Protein AF-A0A2B5L7A5-F1 (afdb_monomer_lite)

Foldseek 3Di:
DVPVLVVLVCLLVVLVVQQVVLVCCVVPPCCPPQVPDDPDDDDPLVSVLVSLVPRHQVSLVSNQVSLVVSCVVDVPCVVPSVVSNVVSVVSNVVSVVVSVCSVVPD

Secondary structure (DSSP, 8-state):
-HHHHHHHHHHHHHHHHHHHHHHHHHHHSIIIII---SS-----HHHHHHHIIIIIIHHHHHHHHHHH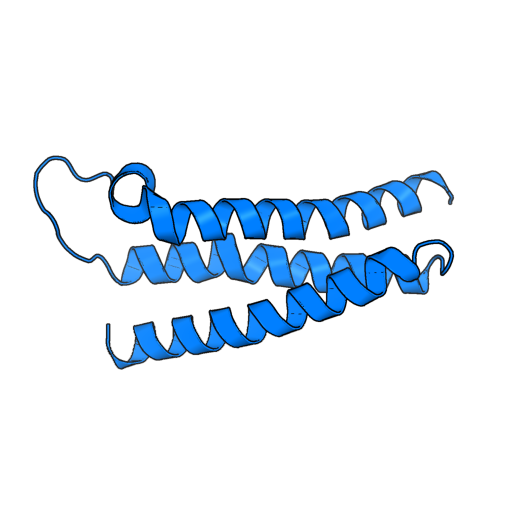HHHHH-GGGHHHHHHHHHHHHHHHHHHHHHHHHHHHH-

Sequence (106 aa):
MKRLNNTTFGVAVGANFIFCIALYIYFTYHYELIYIHPGEPYLDTGRDLTYIIYALMLPLVIAIISSTMALKKNKDHAKLLVPNIHFSVIFLIFTTAWFLFMCIYG

Organism: NCBI:txid1890302

Structure (mmCIF, N/CA/C/O backbone):
data_AF-A0A2B5L7A5-F1
#
_entry.id   AF-A0A2B5L7A5-F1
#
loop_
_atom_site.group_PDB
_atom_site.id
_atom_site.type_symbol
_atom_site.label_atom_id
_atom_site.label_alt_id
_atom_site.label_comp_id
_atom_site.label_asym_id
_atom_site.label_entity_id
_atom_site.label_seq_id
_atom_site.pdbx_PDB_ins_code
_atom_site.Cartn_x
_atom_site.Cartn_y
_atom_site.Cartn_z
_atom_site.occupancy
_atom_site.B_iso_or_equiv
_atom_site.auth_seq_id
_atom_site.auth_comp_id
_atom_site.auth_asym_id
_atom_site.auth_atom_id
_atom_site.pdbx_PDB_model_num
ATOM 1 N N . MET A 1 1 ? -22.394 10.530 16.039 1.00 47.72 1 MET A N 1
ATOM 2 C CA . MET A 1 1 ? -21.094 9.812 15.978 1.00 47.72 1 MET A CA 1
ATOM 3 C C . MET A 1 1 ? -21.115 8.497 15.182 1.00 47.72 1 MET A C 1
ATOM 5 O O . MET A 1 1 ? -20.071 8.145 14.655 1.00 47.72 1 MET A O 1
ATOM 9 N N . LYS A 1 2 ? -22.255 7.800 14.995 1.00 50.47 2 LYS A N 1
ATOM 10 C CA . LYS A 1 2 ? -22.319 6.556 14.186 1.00 50.47 2 LYS A CA 1
ATOM 11 C C . LYS A 1 2 ? -21.922 6.713 12.701 1.00 50.47 2 LYS A C 1
ATOM 13 O O . LYS A 1 2 ? -21.258 5.838 12.163 1.00 50.47 2 LYS A O 1
ATOM 18 N N . ARG A 1 3 ? -22.278 7.830 12.045 1.00 49.25 3 ARG A N 1
ATOM 19 C CA . ARG A 1 3 ? -22.027 8.050 10.600 1.00 49.25 3 ARG A CA 1
ATOM 20 C C . ARG A 1 3 ? -20.540 8.172 10.242 1.00 49.25 3 ARG A C 1
ATOM 22 O O . ARG A 1 3 ? -20.085 7.475 9.349 1.00 49.25 3 ARG A O 1
ATOM 29 N N . LEU A 1 4 ? -19.785 8.992 10.983 1.00 51.09 4 LEU A N 1
ATOM 30 C CA . LEU A 1 4 ? -18.350 9.219 10.743 1.00 51.09 4 LEU A CA 1
ATOM 31 C C . LEU A 1 4 ? -17.523 7.931 10.899 1.00 51.09 4 LEU A C 1
ATOM 33 O O . LEU A 1 4 ? -16.515 7.743 10.231 1.00 51.09 4 LEU A O 1
ATOM 37 N N . ASN A 1 5 ? -17.972 7.044 11.789 1.00 57.75 5 ASN A N 1
ATOM 38 C CA . ASN A 1 5 ? -17.311 5.783 12.094 1.00 57.75 5 ASN A CA 1
ATOM 39 C C . ASN A 1 5 ? -17.409 4.783 10.931 1.00 57.75 5 ASN A C 1
ATOM 41 O O . ASN A 1 5 ? -16.434 4.111 10.611 1.00 57.75 5 ASN A O 1
ATOM 45 N N . ASN A 1 6 ? -18.560 4.760 10.251 1.00 68.81 6 ASN A N 1
ATOM 46 C CA . ASN A 1 6 ? -18.749 3.967 9.038 1.00 68.81 6 ASN A CA 1
ATOM 47 C C . ASN A 1 6 ? -17.898 4.514 7.879 1.00 68.81 6 ASN A C 1
ATOM 49 O O . ASN A 1 6 ? -17.369 3.748 7.081 1.00 68.81 6 ASN A O 1
ATOM 53 N N . THR A 1 7 ? -17.705 5.837 7.824 1.00 80.94 7 THR A N 1
ATOM 54 C CA . THR A 1 7 ? -16.839 6.477 6.826 1.00 80.94 7 THR A CA 1
ATOM 55 C C . THR A 1 7 ? -15.369 6.107 7.028 1.00 80.94 7 THR A C 1
ATOM 57 O O . THR A 1 7 ? -14.726 5.687 6.076 1.00 80.94 7 THR A O 1
ATOM 60 N N . THR A 1 8 ? -14.826 6.200 8.250 1.00 84.12 8 THR A N 1
ATOM 61 C CA . THR A 1 8 ? -13.412 5.853 8.509 1.00 84.12 8 THR A CA 1
ATOM 62 C C . THR A 1 8 ? -13.143 4.355 8.336 1.00 84.12 8 THR A C 1
ATOM 64 O O . THR A 1 8 ? -12.109 3.983 7.786 1.00 84.12 8 THR A O 1
ATOM 67 N N . PHE A 1 9 ? -14.086 3.499 8.743 1.00 86.38 9 PHE A N 1
ATOM 68 C CA . PHE A 1 9 ? -14.038 2.066 8.444 1.00 86.38 9 PHE A CA 1
ATOM 69 C C . PHE A 1 9 ? -14.020 1.805 6.928 1.00 86.38 9 PHE A C 1
ATOM 71 O O . PHE A 1 9 ? -13.165 1.068 6.441 1.00 86.38 9 PHE A O 1
ATOM 78 N N . GLY A 1 10 ? -14.908 2.461 6.174 1.00 87.50 10 GLY A N 1
ATOM 79 C CA . GLY A 1 10 ? -14.965 2.344 4.717 1.00 87.50 10 GLY A CA 1
ATOM 80 C C . GLY A 1 10 ? -13.678 2.801 4.028 1.00 87.50 10 GLY A C 1
ATOM 81 O O . GLY A 1 10 ? -13.189 2.105 3.146 1.00 87.50 10 GLY A O 1
ATOM 82 N N . VAL A 1 11 ? -13.082 3.914 4.470 1.00 91.19 11 VAL A N 1
ATOM 83 C CA . VAL A 1 11 ? -11.783 4.390 3.958 1.00 91.19 11 VAL A CA 1
ATOM 84 C C . VAL A 1 11 ? -10.673 3.378 4.243 1.00 91.19 11 VAL A C 1
ATOM 86 O O . VAL A 1 11 ? -9.867 3.099 3.362 1.00 91.19 11 VAL A O 1
ATOM 89 N N . ALA A 1 12 ? -10.644 2.790 5.441 1.00 91.12 12 ALA A N 1
ATOM 90 C CA . ALA A 1 12 ? -9.627 1.815 5.823 1.00 91.12 12 ALA A CA 1
ATOM 91 C C . ALA A 1 12 ? -9.641 0.553 4.945 1.00 91.12 12 ALA A C 1
ATOM 93 O O . ALA A 1 12 ? -8.586 0.089 4.513 1.00 91.12 12 ALA A O 1
ATOM 94 N N . VAL A 1 13 ? -10.830 0.005 4.682 1.00 91.56 13 VAL A N 1
ATOM 95 C CA . VAL A 1 13 ? -10.995 -1.176 3.821 1.00 91.56 13 VAL A CA 1
ATOM 96 C C . VAL A 1 13 ? -10.792 -0.803 2.352 1.00 91.56 13 VAL A C 1
ATOM 98 O O . VAL A 1 13 ? -10.096 -1.507 1.623 1.00 91.56 13 VAL A O 1
ATOM 101 N N . GLY A 1 14 ? -11.348 0.333 1.924 1.00 93.00 14 GLY A N 1
ATOM 102 C CA . GLY A 1 14 ? -11.227 0.828 0.554 1.00 93.00 14 GLY A CA 1
ATOM 103 C C . GLY A 1 14 ? -9.779 1.092 0.145 1.00 93.00 14 GLY A C 1
ATOM 104 O O . GLY A 1 14 ? -9.394 0.741 -0.965 1.00 93.00 14 GLY A O 1
ATOM 105 N N . ALA A 1 15 ? -8.952 1.627 1.045 1.00 94.94 15 ALA A N 1
ATOM 106 C CA . ALA A 1 15 ? -7.536 1.863 0.779 1.00 94.94 15 ALA A CA 1
ATOM 107 C C . ALA A 1 15 ? -6.763 0.562 0.497 1.00 94.94 15 ALA A C 1
ATOM 109 O O . ALA A 1 15 ? -5.983 0.513 -0.450 1.00 94.94 15 ALA A O 1
ATOM 110 N N . ASN A 1 16 ? -7.037 -0.519 1.235 1.00 94.81 16 ASN A N 1
ATOM 111 C CA . ASN A 1 16 ? -6.431 -1.822 0.941 1.00 94.81 16 ASN A CA 1
ATOM 112 C C . ASN A 1 16 ? -6.966 -2.450 -0.345 1.00 94.81 16 ASN A C 1
ATOM 114 O O . ASN A 1 16 ? -6.217 -3.104 -1.062 1.00 94.81 16 ASN A O 1
ATOM 118 N N . PHE A 1 17 ? -8.236 -2.224 -0.678 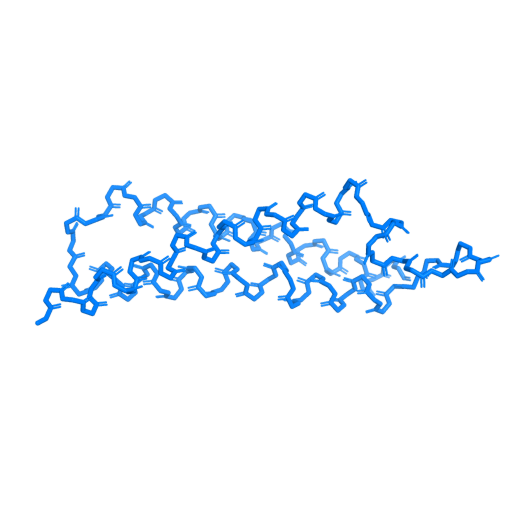1.00 94.62 17 PHE A N 1
ATOM 119 C CA . PHE A 1 17 ? -8.773 -2.668 -1.960 1.00 94.62 17 PHE A CA 1
ATOM 120 C C . PHE A 1 17 ? -8.081 -1.962 -3.137 1.00 94.62 17 PHE A C 1
ATOM 122 O O . PHE A 1 17 ? -7.679 -2.618 -4.096 1.00 94.62 17 PHE A O 1
ATOM 129 N N . ILE A 1 18 ? -7.867 -0.645 -3.027 1.00 95.44 18 ILE A N 1
ATOM 130 C CA . ILE A 1 18 ? -7.100 0.146 -4.002 1.00 95.44 18 ILE A CA 1
ATOM 131 C C . ILE A 1 18 ? -5.662 -0.372 -4.102 1.00 95.44 18 ILE A C 1
ATOM 133 O O . ILE A 1 18 ? -5.185 -0.581 -5.214 1.00 95.44 18 ILE A O 1
ATOM 137 N N . PHE A 1 19 ? -5.001 -0.641 -2.969 1.00 96.19 19 PHE A N 1
ATOM 138 C CA . PHE A 1 19 ? -3.671 -1.255 -2.953 1.00 96.19 19 PHE A CA 1
ATOM 139 C C . PHE A 1 19 ? -3.643 -2.575 -3.731 1.00 96.19 19 PHE A C 1
ATOM 141 O O . PHE A 1 19 ? -2.786 -2.753 -4.589 1.00 96.19 19 PHE A O 1
ATOM 148 N N . CYS A 1 20 ? -4.58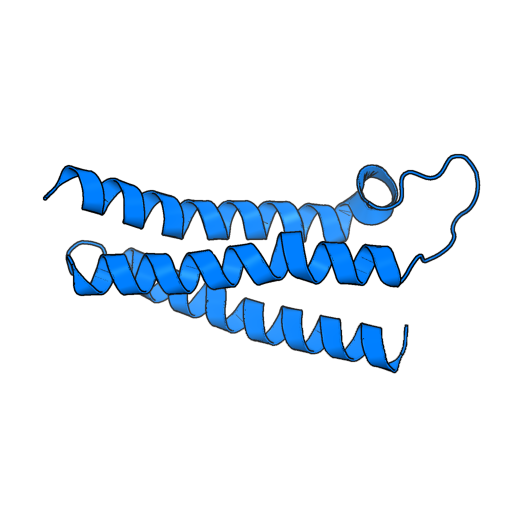1 -3.491 -3.475 1.00 95.75 20 CYS A N 1
ATOM 149 C CA . CYS A 1 20 ? -4.620 -4.785 -4.158 1.00 95.75 20 CYS A CA 1
ATOM 150 C C . CYS A 1 20 ? -4.797 -4.637 -5.675 1.00 95.75 20 CYS A C 1
ATOM 152 O O . CYS A 1 20 ? -4.143 -5.347 -6.438 1.00 95.75 20 CYS A O 1
ATOM 154 N N . ILE A 1 21 ? -5.653 -3.709 -6.118 1.00 94.38 21 ILE A N 1
ATOM 155 C CA . ILE A 1 21 ? -5.827 -3.408 -7.546 1.00 94.38 21 ILE A CA 1
ATOM 156 C C . ILE A 1 21 ? -4.529 -2.851 -8.135 1.00 94.38 21 ILE A C 1
ATOM 158 O O . ILE A 1 21 ? -4.090 -3.313 -9.185 1.00 94.38 21 ILE A O 1
ATOM 162 N N . ALA A 1 22 ? -3.900 -1.888 -7.460 1.00 93.62 22 ALA A N 1
ATOM 163 C CA . ALA A 1 22 ? -2.649 -1.291 -7.916 1.00 93.62 22 ALA A CA 1
ATOM 164 C C . ALA A 1 22 ? -1.516 -2.326 -7.986 1.00 93.62 22 ALA A C 1
ATOM 166 O O . ALA A 1 22 ? -0.782 -2.379 -8.968 1.00 93.62 22 ALA A O 1
ATOM 167 N N . LEU A 1 23 ? -1.417 -3.208 -6.990 1.00 93.88 23 LEU A N 1
ATOM 168 C CA . LEU A 1 23 ? -0.448 -4.300 -6.973 1.00 93.88 23 LEU A CA 1
ATOM 169 C C . LEU A 1 23 ? -0.669 -5.255 -8.153 1.00 93.88 23 LEU A C 1
ATOM 171 O O . LEU A 1 23 ? 0.281 -5.650 -8.823 1.00 93.88 23 LEU A O 1
ATOM 175 N N . TYR A 1 24 ? -1.925 -5.597 -8.440 1.00 92.12 24 TYR A N 1
ATOM 176 C CA . TYR A 1 24 ? -2.273 -6.445 -9.576 1.00 92.12 24 TYR A CA 1
ATOM 177 C C . TYR A 1 24 ? -1.917 -5.797 -10.921 1.00 92.12 24 TYR A C 1
ATOM 179 O O . TYR A 1 24 ? -1.341 -6.467 -11.782 1.00 92.12 24 TYR A O 1
ATOM 187 N N . ILE A 1 25 ? -2.196 -4.499 -11.082 1.00 88.69 25 ILE A N 1
ATOM 188 C CA . ILE A 1 25 ? -1.796 -3.724 -12.265 1.00 88.69 25 ILE A CA 1
ATOM 189 C C . ILE A 1 25 ? -0.273 -3.720 -12.410 1.00 88.69 25 ILE A C 1
ATOM 191 O O . ILE A 1 25 ? 0.223 -3.981 -13.502 1.00 88.69 25 ILE A O 1
ATOM 195 N N . TYR A 1 26 ? 0.462 -3.497 -11.319 1.00 86.75 26 TYR A N 1
ATOM 196 C CA . TYR A 1 26 ? 1.924 -3.481 -11.328 1.00 86.75 26 TYR A CA 1
ATOM 197 C C . TYR A 1 26 ? 2.541 -4.817 -11.760 1.00 86.75 26 TYR A C 1
ATOM 199 O O . TYR A 1 26 ? 3.533 -4.822 -12.472 1.00 86.75 26 TYR A O 1
ATOM 207 N N . PHE A 1 27 ? 1.963 -5.958 -11.379 1.00 84.62 27 PHE A N 1
ATOM 208 C CA . PHE A 1 27 ? 2.522 -7.259 -11.771 1.00 84.62 27 PHE A CA 1
ATOM 209 C C . PHE A 1 27 ? 2.016 -7.791 -13.113 1.00 84.62 27 PHE A C 1
ATOM 211 O O . PHE A 1 27 ? 2.732 -8.543 -13.769 1.00 84.62 27 PHE A O 1
ATOM 218 N N . THR A 1 28 ? 0.786 -7.457 -13.506 1.00 86.19 28 THR A N 1
ATOM 219 C CA . THR A 1 28 ? 0.128 -8.087 -14.668 1.00 86.19 28 THR A CA 1
ATOM 220 C C . THR A 1 28 ? 0.106 -7.182 -15.892 1.00 86.19 28 THR A C 1
ATOM 222 O O . THR A 1 28 ? 0.147 -7.671 -17.015 1.00 86.19 28 THR A O 1
ATOM 225 N N . TYR A 1 29 ? 0.046 -5.867 -15.684 1.00 78.69 29 TYR A N 1
ATOM 226 C CA . TYR A 1 29 ? -0.208 -4.885 -16.735 1.00 78.69 29 TYR A CA 1
ATOM 227 C C . TYR A 1 29 ? 0.801 -3.734 -16.715 1.00 78.69 29 TYR A C 1
ATOM 229 O O . TYR A 1 29 ? 0.494 -2.650 -17.211 1.00 78.69 29 TYR A O 1
ATOM 237 N N . HIS A 1 30 ? 2.002 -3.914 -16.153 1.00 76.06 30 HIS A N 1
ATOM 238 C CA . HIS A 1 30 ? 2.980 -2.821 -16.102 1.00 76.06 30 HIS A CA 1
ATOM 239 C C . HIS A 1 30 ? 3.352 -2.326 -17.495 1.00 76.06 30 HIS A C 1
ATOM 241 O O . HIS A 1 30 ? 3.370 -1.120 -17.713 1.00 76.06 30 HIS A O 1
ATOM 247 N N . TYR A 1 31 ? 3.560 -3.216 -18.465 1.00 69.06 31 TYR A N 1
ATOM 248 C CA . TYR A 1 31 ? 3.859 -2.800 -19.838 1.00 69.06 31 TYR A CA 1
ATOM 249 C C . TYR A 1 31 ? 2.695 -2.076 -20.529 1.00 69.06 31 TYR A C 1
ATOM 251 O O . TYR A 1 31 ? 2.931 -1.212 -21.362 1.00 69.06 31 TYR A O 1
ATOM 259 N N . GLU A 1 32 ? 1.447 -2.392 -20.181 1.00 69.25 32 GLU A N 1
ATOM 260 C CA . GLU A 1 32 ? 0.267 -1.834 -20.856 1.00 69.25 32 GLU A CA 1
ATOM 261 C C . GLU A 1 32 ? -0.242 -0.543 -20.207 1.00 69.25 32 GLU A C 1
ATOM 263 O O . GLU A 1 32 ? -0.693 0.368 -20.899 1.00 69.25 32 GLU A O 1
ATOM 268 N N . LEU A 1 33 ? -0.183 -0.456 -18.875 1.00 68.62 33 LEU A N 1
ATOM 269 C CA . LEU A 1 33 ? -0.806 0.620 -18.099 1.00 68.62 33 LEU A CA 1
ATOM 270 C C . LEU A 1 33 ? 0.205 1.535 -17.401 1.00 68.62 33 LEU A C 1
ATOM 272 O O . LEU A 1 33 ? -0.145 2.666 -17.067 1.00 68.62 33 LEU A O 1
ATOM 276 N N . ILE A 1 34 ? 1.441 1.080 -17.176 1.00 70.12 34 ILE A N 1
ATOM 277 C CA . ILE A 1 34 ? 2.492 1.874 -16.515 1.00 70.12 34 ILE A CA 1
ATOM 278 C C . ILE A 1 34 ? 3.497 2.381 -17.562 1.00 70.12 34 ILE A C 1
ATOM 280 O O . ILE A 1 34 ? 3.793 3.578 -17.630 1.00 70.12 34 ILE A O 1
ATOM 284 N N . TYR A 1 35 ? 3.950 1.514 -18.463 1.00 67.31 35 TYR A N 1
ATOM 285 C CA . TYR A 1 35 ? 4.850 1.849 -19.566 1.00 67.31 35 TYR A CA 1
ATOM 286 C C . TYR A 1 35 ? 4.095 2.098 -20.872 1.00 67.31 35 TYR A C 1
ATOM 288 O O . TYR A 1 35 ? 4.292 1.414 -21.870 1.00 67.31 35 TYR A O 1
ATOM 296 N N . ILE A 1 36 ? 3.253 3.132 -20.895 1.00 63.81 36 ILE A N 1
ATOM 297 C CA . ILE A 1 36 ? 2.604 3.580 -22.134 1.00 63.81 36 ILE A CA 1
ATOM 298 C C . ILE A 1 36 ? 3.661 4.277 -23.009 1.00 63.81 36 ILE A C 1
ATOM 300 O O . ILE A 1 36 ? 3.817 5.498 -22.952 1.00 63.81 36 ILE A O 1
ATOM 304 N N . HIS A 1 37 ? 4.431 3.510 -23.785 1.00 60.06 37 HIS A N 1
ATOM 305 C CA . HIS A 1 37 ? 5.362 4.042 -24.781 1.00 60.06 37 HIS A CA 1
ATOM 306 C C . HIS A 1 37 ? 5.043 3.510 -26.183 1.00 60.06 37 HIS A C 1
ATOM 308 O O . HIS A 1 37 ? 5.054 2.298 -26.403 1.00 60.06 37 HIS A O 1
ATOM 314 N N . PRO A 1 38 ? 4.809 4.396 -27.168 1.00 50.69 38 PRO A N 1
ATOM 315 C CA . PRO A 1 38 ? 4.785 4.000 -28.562 1.00 50.69 38 PRO A CA 1
ATOM 316 C C . PRO A 1 38 ? 6.236 3.816 -29.029 1.00 50.69 38 PRO A C 1
ATOM 318 O O . PRO A 1 38 ? 6.878 4.770 -29.455 1.00 50.69 38 PRO A O 1
ATOM 321 N N . GLY A 1 39 ? 6.759 2.592 -28.935 1.00 52.19 39 GLY A N 1
ATOM 322 C CA . GLY A 1 39 ? 7.895 2.167 -29.761 1.00 52.19 39 GLY A CA 1
ATOM 323 C C . GLY A 1 39 ? 9.224 1.829 -29.083 1.00 52.19 39 GLY A C 1
ATOM 324 O O . GLY A 1 39 ? 10.079 1.319 -29.796 1.00 52.19 39 GLY A O 1
ATOM 325 N N . GLU A 1 40 ? 9.421 2.007 -27.770 1.00 54.91 40 GLU A N 1
ATOM 326 C CA . GLU A 1 40 ? 10.659 1.543 -27.107 1.00 54.91 40 GLU A CA 1
ATOM 327 C C . GLU A 1 40 ? 10.420 0.912 -25.721 1.00 54.91 40 GLU A C 1
ATOM 329 O O . GLU A 1 40 ? 9.708 1.494 -24.899 1.00 54.91 40 GLU A O 1
ATOM 334 N N . PRO A 1 41 ? 11.025 -0.259 -25.422 1.00 55.53 41 PRO A N 1
ATOM 335 C CA . PRO A 1 41 ? 10.902 -0.942 -24.140 1.00 55.53 41 PRO A CA 1
ATOM 336 C C . PRO A 1 41 ? 11.995 -0.452 -23.183 1.00 55.53 41 PRO A C 1
ATOM 338 O O . PRO A 1 41 ? 12.873 -1.221 -22.792 1.00 55.53 41 PRO A O 1
ATOM 341 N N . TYR A 1 42 ? 12.000 0.835 -22.838 1.00 57.78 42 TYR A N 1
ATOM 342 C CA . TYR A 1 42 ? 12.945 1.322 -21.835 1.00 57.78 42 TYR A CA 1
ATOM 343 C C . TYR A 1 42 ? 12.345 1.154 -20.435 1.00 57.78 42 TYR A C 1
ATOM 345 O O . TYR A 1 42 ? 11.275 1.686 -20.138 1.00 57.78 42 TYR A O 1
ATOM 353 N N . LEU A 1 43 ? 13.035 0.395 -19.581 1.00 62.91 43 LEU A N 1
ATOM 354 C CA . LEU A 1 43 ? 12.771 0.343 -18.143 1.00 62.91 43 LEU A CA 1
ATOM 355 C C . LEU A 1 43 ? 13.033 1.739 -17.561 1.00 62.91 43 LEU A C 1
ATOM 357 O O . LEU A 1 43 ? 14.176 2.158 -17.404 1.00 62.91 43 LEU A O 1
ATOM 361 N N . ASP A 1 44 ? 11.963 2.485 -17.292 1.00 73.56 44 ASP A N 1
ATOM 362 C CA . ASP A 1 44 ? 12.019 3.779 -16.608 1.00 73.56 44 ASP A CA 1
ATOM 363 C C . ASP A 1 44 ? 11.870 3.542 -15.097 1.00 73.56 44 ASP A C 1
ATOM 365 O O . ASP A 1 44 ? 10.757 3.500 -14.558 1.00 73.56 44 ASP A O 1
ATOM 369 N N . THR A 1 45 ? 13.013 3.351 -14.425 1.00 77.12 45 THR A N 1
ATOM 370 C CA . THR A 1 45 ? 13.120 3.149 -12.969 1.00 77.12 45 THR A CA 1
ATOM 371 C C . THR A 1 45 ? 12.429 4.280 -12.196 1.00 77.12 45 THR A C 1
ATOM 373 O O . THR A 1 45 ? 11.801 4.043 -11.165 1.00 77.12 45 THR A O 1
ATOM 376 N N . GLY A 1 46 ? 12.455 5.519 -12.704 1.00 80.00 46 GLY A N 1
ATOM 377 C CA . GLY A 1 46 ? 11.795 6.661 -12.064 1.00 80.00 46 GLY A CA 1
ATOM 378 C C . GLY A 1 46 ? 10.271 6.518 -12.013 1.00 80.00 46 GLY A C 1
ATOM 379 O O . GLY A 1 46 ? 9.634 6.863 -11.007 1.00 80.00 46 GLY A O 1
ATOM 380 N N . ARG A 1 47 ? 9.674 5.961 -13.070 1.00 80.88 47 ARG A N 1
ATOM 381 C CA . ARG A 1 47 ? 8.233 5.693 -13.130 1.00 80.88 47 ARG A CA 1
ATOM 382 C C . ARG A 1 47 ? 7.811 4.580 -12.183 1.00 80.88 47 ARG A C 1
ATOM 384 O O . ARG A 1 47 ? 6.803 4.736 -11.493 1.00 80.88 47 ARG A O 1
ATOM 391 N N . ASP A 1 48 ? 8.602 3.516 -12.096 1.00 82.19 48 ASP A N 1
ATOM 392 C CA . ASP A 1 48 ? 8.369 2.433 -11.139 1.00 82.19 48 ASP A CA 1
ATOM 393 C C . ASP A 1 48 ? 8.416 2.941 -9.701 1.00 82.19 48 ASP A C 1
ATOM 395 O O . ASP A 1 48 ? 7.492 2.691 -8.928 1.00 82.19 48 ASP A O 1
ATOM 399 N N . LEU A 1 49 ? 9.439 3.724 -9.349 1.00 86.38 49 LEU A N 1
ATOM 400 C CA . LEU A 1 49 ? 9.555 4.317 -8.015 1.00 86.38 49 LEU A CA 1
ATOM 401 C C . LEU A 1 49 ? 8.354 5.217 -7.695 1.00 86.38 49 LEU A C 1
ATOM 403 O O . LEU A 1 49 ? 7.795 5.143 -6.598 1.00 86.38 49 LEU A O 1
ATOM 407 N N . THR A 1 50 ? 7.911 6.021 -8.664 1.00 88.81 50 THR A N 1
ATOM 408 C CA . THR A 1 50 ? 6.721 6.874 -8.523 1.00 88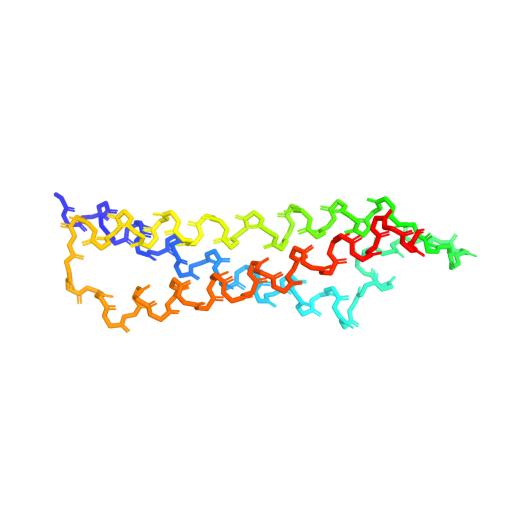.81 50 THR A CA 1
ATOM 409 C C . THR A 1 50 ? 5.464 6.034 -8.289 1.00 88.81 50 THR A C 1
ATOM 411 O O . THR A 1 50 ? 4.695 6.314 -7.365 1.00 88.81 50 THR A O 1
ATOM 414 N N . TYR A 1 51 ? 5.262 4.976 -9.076 1.00 87.94 51 TYR A N 1
ATOM 415 C CA . TYR A 1 51 ? 4.118 4.080 -8.919 1.00 87.94 51 TYR A CA 1
ATOM 416 C C . TYR A 1 51 ? 4.140 3.377 -7.556 1.00 87.94 51 TYR A C 1
ATOM 418 O O . TYR A 1 51 ? 3.138 3.374 -6.840 1.00 87.94 51 TYR A O 1
ATOM 426 N N . ILE A 1 52 ? 5.294 2.847 -7.149 1.00 89.56 52 ILE A N 1
ATOM 427 C CA . ILE A 1 52 ? 5.473 2.171 -5.862 1.00 89.56 52 ILE A CA 1
ATOM 428 C C . ILE A 1 52 ? 5.133 3.115 -4.698 1.00 89.56 52 ILE A C 1
ATOM 430 O O . ILE A 1 52 ? 4.389 2.734 -3.792 1.00 89.56 52 ILE A O 1
ATOM 434 N N . ILE A 1 53 ? 5.607 4.363 -4.720 1.00 91.31 53 ILE A N 1
ATOM 435 C CA . ILE A 1 53 ? 5.314 5.330 -3.653 1.00 91.31 53 ILE A CA 1
ATOM 436 C C . ILE A 1 53 ? 3.817 5.677 -3.622 1.00 91.31 53 ILE A C 1
ATOM 438 O O . ILE A 1 53 ? 3.162 5.537 -2.584 1.00 91.31 53 ILE A O 1
ATOM 442 N N . TYR A 1 54 ? 3.261 6.142 -4.743 1.00 90.62 54 TYR A N 1
ATOM 443 C CA . TYR A 1 54 ? 1.926 6.748 -4.742 1.00 90.62 54 TYR A CA 1
ATOM 444 C C . TYR A 1 54 ? 0.787 5.733 -4.840 1.00 90.62 54 TYR A C 1
ATOM 446 O O . TYR A 1 54 ? -0.252 5.933 -4.212 1.00 90.62 54 TYR A O 1
ATOM 454 N N . ALA A 1 55 ? 0.961 4.659 -5.607 1.00 91.88 55 ALA A N 1
ATOM 455 C CA . ALA A 1 55 ? -0.086 3.669 -5.842 1.00 91.88 55 ALA A CA 1
ATOM 456 C C . ALA A 1 55 ? -0.005 2.474 -4.882 1.00 91.88 55 ALA A C 1
ATOM 458 O O . ALA A 1 55 ? -1.031 1.842 -4.639 1.00 91.88 55 ALA A O 1
ATOM 459 N N . LEU A 1 56 ? 1.168 2.180 -4.301 1.00 93.25 56 LEU A N 1
ATOM 460 C CA . LEU A 1 56 ? 1.330 1.047 -3.380 1.00 93.25 56 LEU A CA 1
ATOM 461 C C . LEU A 1 56 ? 1.515 1.487 -1.921 1.00 93.25 56 LEU A C 1
ATOM 463 O O . LEU A 1 56 ? 0.703 1.128 -1.068 1.00 93.25 56 LEU A O 1
ATOM 467 N N . MET A 1 57 ? 2.530 2.295 -1.604 1.00 95.12 57 MET A N 1
ATOM 468 C CA . MET A 1 57 ? 2.816 2.666 -0.209 1.00 95.12 57 MET A CA 1
ATOM 469 C C . MET A 1 57 ? 1.756 3.589 0.397 1.00 95.12 57 MET A C 1
ATOM 471 O O . MET A 1 57 ? 1.329 3.372 1.534 1.00 95.12 57 MET A O 1
ATOM 475 N N . LEU A 1 58 ? 1.316 4.614 -0.340 1.00 96.12 58 LEU A N 1
ATOM 476 C CA . LEU A 1 58 ? 0.370 5.600 0.185 1.00 96.12 58 LEU A CA 1
ATOM 477 C C . LEU A 1 58 ? -0.976 4.964 0.603 1.00 96.12 58 LEU A C 1
ATOM 479 O O . LEU A 1 58 ? -1.414 5.230 1.728 1.00 96.12 58 LEU A O 1
ATOM 483 N N . PRO A 1 59 ? -1.619 4.084 -0.196 1.00 96.00 59 PRO A N 1
ATOM 484 C CA . PRO A 1 59 ? -2.832 3.395 0.241 1.00 96.00 59 PRO A CA 1
ATOM 485 C C . PRO A 1 59 ? -2.630 2.531 1.493 1.00 96.00 59 PRO A C 1
ATOM 487 O O . PRO A 1 59 ? -3.485 2.551 2.378 1.00 96.00 59 PRO A O 1
ATOM 490 N N . LEU A 1 60 ? -1.489 1.846 1.628 1.00 97.44 60 LEU A N 1
ATOM 491 C CA . LEU A 1 60 ? -1.174 1.050 2.823 1.00 97.44 60 LEU A CA 1
ATOM 492 C C . LEU A 1 60 ? -1.071 1.928 4.079 1.00 97.44 60 LEU A C 1
ATOM 494 O O . LEU A 1 60 ? -1.649 1.604 5.118 1.00 97.44 60 LEU A O 1
ATOM 498 N N . VAL A 1 61 ? -0.394 3.077 3.988 1.00 97.06 61 VAL A N 1
ATOM 499 C CA . VAL A 1 61 ? -0.294 4.035 5.103 1.00 97.06 61 VAL A CA 1
ATOM 500 C C . VAL A 1 61 ? -1.676 4.582 5.479 1.00 97.06 61 VAL A C 1
ATOM 502 O O . VAL A 1 61 ? -2.029 4.618 6.663 1.00 97.06 61 VAL A O 1
ATOM 505 N N . ILE A 1 62 ? -2.498 4.946 4.489 1.00 96.19 62 ILE A N 1
ATOM 506 C CA . ILE A 1 62 ? -3.878 5.409 4.712 1.00 96.19 62 ILE A CA 1
ATOM 507 C C . ILE A 1 62 ? -4.715 4.321 5.396 1.00 96.19 62 ILE A C 1
ATOM 509 O O . ILE A 1 62 ? -5.464 4.630 6.332 1.00 96.19 62 ILE A O 1
ATOM 513 N N . ALA A 1 63 ? -4.580 3.061 4.974 1.00 96.19 63 ALA A N 1
ATOM 514 C CA . ALA A 1 63 ? -5.282 1.928 5.565 1.00 96.19 63 ALA A CA 1
ATOM 515 C C . ALA A 1 63 ? -4.901 1.736 7.041 1.00 96.19 63 ALA A C 1
ATOM 517 O O . ALA A 1 63 ? -5.795 1.581 7.879 1.00 96.19 63 ALA A O 1
ATOM 518 N N . ILE A 1 64 ? -3.611 1.825 7.390 1.00 96.94 64 ILE A N 1
ATOM 519 C CA . ILE A 1 64 ? -3.127 1.717 8.778 1.00 96.94 64 ILE A CA 1
ATOM 520 C C . ILE A 1 64 ? -3.700 2.843 9.643 1.00 96.94 64 ILE A C 1
ATOM 522 O O . ILE A 1 64 ? -4.301 2.574 10.691 1.00 96.94 64 ILE A O 1
ATOM 526 N N . ILE A 1 65 ? -3.546 4.098 9.208 1.00 96.19 65 ILE A N 1
ATOM 527 C CA . ILE A 1 65 ? -3.993 5.275 9.969 1.00 96.19 65 ILE A CA 1
ATOM 528 C C . ILE A 1 65 ? -5.509 5.215 10.173 1.00 96.19 65 ILE A C 1
ATOM 530 O O . ILE A 1 65 ? -5.992 5.307 11.305 1.00 96.19 65 ILE A O 1
ATOM 534 N N . SER A 1 66 ? -6.262 4.984 9.097 1.00 93.94 66 SER A N 1
ATOM 535 C CA . SER A 1 66 ? -7.726 4.946 9.140 1.00 93.94 66 SER A CA 1
ATOM 536 C C . SER A 1 66 ? -8.236 3.785 9.992 1.00 93.94 66 SER A C 1
ATOM 538 O O . SER A 1 66 ? -9.135 3.980 10.812 1.00 93.94 66 SER A O 1
ATOM 540 N N . SER A 1 67 ? -7.628 2.598 9.886 1.00 93.31 67 SER A N 1
ATOM 541 C CA . SER A 1 67 ? -7.998 1.444 10.719 1.00 93.31 67 SER A CA 1
ATOM 542 C C . SER A 1 67 ? -7.751 1.713 12.201 1.00 93.31 67 SER A C 1
ATOM 544 O O . SER A 1 67 ? -8.607 1.425 13.038 1.00 93.31 67 SER A O 1
ATOM 546 N N . THR A 1 68 ? -6.605 2.312 12.529 1.00 93.81 68 THR A N 1
ATOM 547 C CA . THR A 1 68 ? -6.229 2.644 13.910 1.00 93.81 68 THR A CA 1
ATOM 548 C C . THR A 1 68 ? -7.166 3.702 14.494 1.00 93.81 68 THR A C 1
ATOM 550 O O . THR A 1 68 ? -7.645 3.568 15.623 1.00 93.81 68 THR A O 1
ATOM 553 N N . MET A 1 69 ? -7.499 4.735 13.713 1.00 91.56 69 MET A N 1
ATOM 554 C CA . MET A 1 69 ? -8.462 5.766 14.108 1.00 91.56 69 MET A CA 1
ATOM 555 C C . MET A 1 69 ? -9.871 5.199 14.313 1.00 91.56 69 MET A C 1
ATOM 557 O O . MET A 1 69 ? -10.539 5.572 15.282 1.00 91.56 69 MET A O 1
ATOM 561 N N . ALA A 1 70 ? -10.319 4.303 13.430 1.00 89.75 70 ALA A N 1
ATOM 562 C CA . ALA A 1 70 ? -11.614 3.643 13.549 1.00 89.75 70 ALA A CA 1
ATOM 563 C C . ALA A 1 70 ? -11.673 2.751 14.803 1.00 89.75 70 ALA A C 1
ATOM 565 O O . ALA A 1 70 ? -12.620 2.871 15.578 1.00 89.75 70 ALA A O 1
ATOM 566 N N . LEU A 1 71 ? -10.625 1.965 15.079 1.00 90.88 71 LEU A N 1
ATOM 567 C CA . LEU A 1 71 ? -10.503 1.144 16.294 1.00 90.88 71 LEU A CA 1
ATOM 568 C C . LEU A 1 71 ? -10.518 1.969 17.585 1.00 90.88 71 LEU A C 1
ATOM 570 O O . LEU A 1 71 ? -11.156 1.576 18.563 1.00 90.88 71 LEU A O 1
ATOM 574 N N . LYS A 1 72 ? -9.824 3.117 17.602 1.00 88.62 72 LYS A N 1
ATOM 575 C CA . LYS A 1 72 ? -9.785 4.010 18.771 1.00 88.62 72 LYS A CA 1
ATOM 576 C C . LYS A 1 72 ? -11.162 4.601 19.081 1.00 88.62 72 LYS A C 1
ATOM 578 O O . LYS A 1 72 ? -11.478 4.819 20.247 1.00 88.62 72 LYS A O 1
ATOM 583 N N . LYS A 1 73 ? -11.967 4.875 18.050 1.00 84.25 73 LYS A N 1
ATOM 584 C CA . LYS A 1 73 ? -13.315 5.440 18.198 1.00 84.25 73 LYS A CA 1
ATOM 585 C C . LYS A 1 73 ? -14.369 4.388 18.526 1.00 84.25 73 LYS A C 1
ATOM 587 O O . LYS A 1 73 ? -15.269 4.682 19.307 1.00 84.25 73 LYS A O 1
ATOM 592 N N . ASN A 1 74 ? -14.288 3.199 17.932 1.00 78.25 74 ASN A N 1
ATOM 593 C CA . ASN A 1 74 ? -15.234 2.120 18.179 1.00 78.25 74 ASN A CA 1
ATOM 594 C C . ASN A 1 74 ? -14.602 0.744 17.915 1.00 78.25 74 ASN A C 1
ATOM 596 O O . ASN A 1 74 ? -14.100 0.465 16.825 1.00 78.25 74 ASN A O 1
ATOM 600 N N . LYS A 1 75 ? -14.701 -0.146 18.903 1.00 81.94 75 LYS A N 1
ATOM 601 C CA . LYS A 1 75 ? -14.141 -1.499 18.848 1.00 81.94 75 LYS A CA 1
ATOM 602 C C . LYS A 1 75 ? -15.042 -2.519 18.139 1.00 81.94 75 LYS A C 1
ATOM 604 O O . LYS A 1 75 ? -14.570 -3.620 17.869 1.00 81.94 75 LYS A O 1
ATOM 609 N N . ASP A 1 76 ? -16.277 -2.166 17.774 1.00 83.25 76 ASP A N 1
ATOM 610 C CA . ASP A 1 76 ? -17.244 -3.086 17.142 1.00 83.25 76 ASP A CA 1
ATOM 611 C C . ASP A 1 76 ? -16.707 -3.746 15.855 1.00 83.25 76 ASP A C 1
ATOM 613 O O . ASP A 1 76 ? -17.011 -4.901 15.561 1.00 83.25 76 ASP A O 1
ATOM 617 N N . HIS A 1 77 ? -15.856 -3.042 15.100 1.00 82.94 77 HIS A N 1
ATOM 618 C CA . HIS A 1 77 ? -15.284 -3.528 13.837 1.00 82.94 77 HIS A CA 1
ATOM 619 C C . HIS A 1 77 ? -13.888 -4.154 13.985 1.00 82.94 77 HIS A C 1
ATOM 621 O O . HIS A 1 77 ? -13.209 -4.396 12.983 1.00 82.94 77 HIS A O 1
ATOM 627 N N . ALA A 1 78 ? -13.430 -4.433 15.211 1.00 87.69 78 ALA A N 1
ATOM 628 C CA . ALA A 1 78 ? -12.059 -4.882 15.453 1.00 87.69 78 ALA A CA 1
ATOM 629 C C . ALA A 1 78 ? -11.689 -6.176 14.717 1.00 87.69 78 ALA A C 1
ATOM 631 O O . ALA A 1 78 ? -10.564 -6.299 14.238 1.00 87.69 78 ALA A O 1
ATOM 632 N N . LYS A 1 79 ? -12.651 -7.093 14.546 1.00 88.81 79 LYS A N 1
ATOM 633 C CA . LYS A 1 79 ? -12.457 -8.349 13.802 1.00 88.81 79 LYS A CA 1
ATOM 634 C C . LYS A 1 79 ? -12.026 -8.141 12.346 1.00 88.81 79 LYS A C 1
ATOM 636 O O . LYS A 1 79 ? -11.377 -9.019 11.801 1.00 88.81 79 LYS A O 1
ATOM 641 N N . LEU A 1 80 ? -12.374 -7.008 11.730 1.00 88.38 80 LEU A N 1
ATOM 642 C CA . LEU A 1 80 ? -11.975 -6.668 10.359 1.00 88.38 80 LEU A CA 1
ATOM 643 C C . LEU A 1 80 ? -10.786 -5.705 10.338 1.00 88.38 80 LEU A C 1
ATOM 645 O O . LEU A 1 80 ? -9.870 -5.873 9.541 1.00 88.38 80 LEU A O 1
ATOM 649 N N . LEU A 1 81 ? -10.761 -4.723 11.242 1.00 92.06 81 LEU A N 1
ATOM 650 C CA . LEU A 1 81 ? -9.725 -3.688 11.256 1.00 92.06 81 LEU A CA 1
ATOM 651 C C . LEU A 1 81 ? -8.358 -4.198 11.724 1.00 92.06 81 LEU A C 1
ATOM 653 O O . LEU A 1 81 ? -7.340 -3.740 11.213 1.00 92.06 81 LEU A O 1
ATOM 657 N N . VAL A 1 82 ? -8.307 -5.143 12.667 1.00 93.94 82 VAL A N 1
ATOM 658 C CA . VAL A 1 82 ? -7.028 -5.701 13.137 1.00 93.94 82 VAL A CA 1
ATOM 659 C C . VAL A 1 82 ? -6.326 -6.497 12.026 1.00 93.94 82 VAL A C 1
ATOM 661 O O . VAL A 1 82 ? -5.157 -6.202 11.766 1.00 93.94 82 VAL A O 1
ATOM 664 N N . PRO A 1 83 ? -6.995 -7.424 11.306 1.00 95.38 83 PRO A N 1
ATOM 665 C CA . PRO A 1 83 ? -6.409 -8.047 10.119 1.00 95.38 83 PRO A CA 1
ATOM 666 C C . PRO A 1 83 ? -6.046 -7.037 9.029 1.00 95.38 83 PRO A C 1
ATOM 668 O O . PRO A 1 83 ? -4.983 -7.161 8.430 1.00 95.38 83 PRO A O 1
ATOM 671 N N . ASN A 1 84 ? -6.874 -6.006 8.815 1.00 94.75 84 ASN A N 1
ATOM 672 C CA . ASN A 1 84 ? -6.596 -4.950 7.838 1.00 94.75 84 ASN A CA 1
ATOM 673 C C . ASN A 1 84 ? -5.274 -4.224 8.144 1.00 94.75 84 ASN A C 1
ATOM 675 O O . ASN A 1 84 ? -4.478 -3.984 7.241 1.00 94.75 84 ASN A O 1
ATOM 679 N N . ILE A 1 85 ? -4.995 -3.932 9.420 1.00 96.62 85 ILE A N 1
ATOM 680 C CA . ILE A 1 85 ? -3.716 -3.345 9.852 1.00 96.62 85 ILE A CA 1
ATOM 681 C C . ILE A 1 85 ? -2.559 -4.313 9.608 1.00 96.62 85 ILE A C 1
ATOM 683 O O . ILE A 1 85 ? -1.561 -3.904 9.026 1.00 96.62 85 ILE A O 1
ATOM 687 N N . HIS A 1 86 ? -2.685 -5.580 10.017 1.00 97.12 86 HIS A N 1
ATOM 688 C CA . HIS A 1 86 ? -1.615 -6.569 9.838 1.00 97.12 86 HIS A CA 1
ATOM 689 C C . HIS A 1 86 ? -1.267 -6.752 8.363 1.00 97.12 86 HIS A C 1
ATOM 691 O O . HIS A 1 86 ? -0.096 -6.679 8.002 1.00 97.12 86 HIS A O 1
ATOM 697 N N . PHE A 1 87 ? -2.285 -6.907 7.513 1.00 97.12 87 PHE A N 1
ATOM 698 C CA . PHE A 1 87 ? -2.125 -6.944 6.065 1.00 97.12 87 PHE A CA 1
ATOM 699 C C . PHE A 1 87 ? -1.351 -5.716 5.574 1.00 97.12 87 PHE A C 1
ATOM 701 O O . PHE A 1 87 ? -0.319 -5.854 4.921 1.00 97.12 87 PHE A O 1
ATOM 708 N N . SER A 1 88 ? -1.792 -4.518 5.966 1.00 97.25 88 SER A N 1
ATOM 709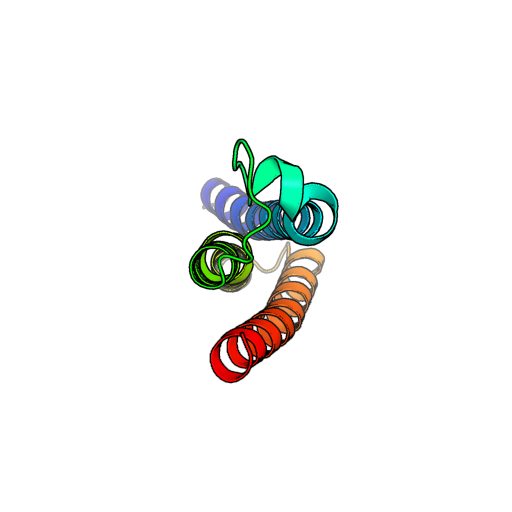 C CA . SER A 1 88 ? -1.178 -3.271 5.505 1.00 97.25 88 SER A CA 1
ATOM 710 C C . SER A 1 88 ? 0.285 -3.143 5.937 1.00 97.25 88 SER A C 1
ATOM 712 O O . SER A 1 88 ? 1.125 -2.730 5.148 1.00 97.25 88 SER A O 1
ATOM 714 N N . VAL A 1 89 ? 0.609 -3.513 7.181 1.00 98.00 89 VAL A N 1
ATOM 715 C CA . VAL A 1 89 ? 1.978 -3.454 7.719 1.00 98.00 89 VAL A CA 1
ATOM 716 C C . VAL A 1 89 ? 2.890 -4.449 7.007 1.00 98.00 89 VAL A C 1
ATOM 718 O O . VAL A 1 89 ? 3.990 -4.078 6.606 1.00 98.00 89 VAL A O 1
ATOM 721 N N . ILE A 1 90 ? 2.432 -5.690 6.813 1.00 97.81 90 ILE A N 1
ATOM 722 C CA . ILE A 1 90 ? 3.198 -6.728 6.111 1.00 97.81 90 ILE A CA 1
ATOM 723 C C . ILE A 1 90 ? 3.528 -6.262 4.691 1.00 97.81 90 ILE A C 1
ATOM 725 O O . ILE A 1 90 ? 4.693 -6.260 4.292 1.00 97.81 90 ILE A O 1
ATOM 729 N N . PHE A 1 91 ? 2.522 -5.804 3.943 1.00 97.00 91 PHE A N 1
ATOM 730 C CA . PHE A 1 91 ? 2.740 -5.321 2.583 1.00 97.00 91 PHE A CA 1
ATOM 731 C C . PHE A 1 91 ? 3.555 -4.032 2.542 1.00 97.00 91 PHE A C 1
ATOM 733 O O . PHE A 1 91 ? 4.344 -3.866 1.617 1.00 97.00 91 PHE A O 1
ATOM 740 N N . LEU A 1 92 ? 3.460 -3.153 3.541 1.00 97.50 92 LEU A N 1
ATOM 741 C CA . LEU A 1 92 ? 4.293 -1.951 3.596 1.00 97.50 92 LEU A CA 1
ATOM 742 C C . LEU A 1 92 ? 5.771 -2.311 3.748 1.00 97.50 92 LEU A C 1
ATOM 744 O O . LEU A 1 92 ? 6.602 -1.732 3.051 1.00 97.50 92 LEU A O 1
ATOM 748 N N . ILE A 1 93 ? 6.098 -3.298 4.587 1.00 97.12 93 ILE A N 1
ATOM 749 C CA . ILE A 1 93 ? 7.470 -3.804 4.733 1.00 97.12 93 ILE A CA 1
ATOM 750 C C . ILE A 1 93 ? 7.974 -4.362 3.399 1.00 97.12 93 ILE A C 1
ATOM 752 O O . ILE A 1 93 ? 9.041 -3.956 2.941 1.00 97.12 93 ILE A O 1
ATOM 756 N N . PHE A 1 94 ? 7.199 -5.232 2.742 1.00 95.12 94 PHE A N 1
ATOM 757 C CA . PHE A 1 94 ? 7.595 -5.807 1.452 1.00 95.12 94 PHE A CA 1
ATOM 758 C C . PHE A 1 94 ? 7.761 -4.747 0.363 1.00 95.12 94 PHE A C 1
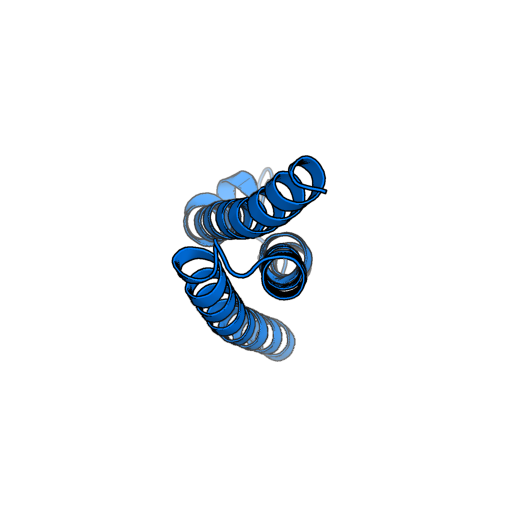ATOM 760 O O . PHE A 1 94 ? 8.768 -4.739 -0.339 1.00 95.12 94 PHE A O 1
ATOM 767 N N . THR A 1 95 ? 6.812 -3.819 0.257 1.00 93.44 95 THR A N 1
ATOM 768 C CA . THR A 1 95 ? 6.839 -2.744 -0.745 1.00 93.44 95 THR A CA 1
ATOM 769 C C . THR A 1 95 ? 8.013 -1.793 -0.498 1.00 93.44 95 THR A C 1
ATOM 771 O O . THR A 1 95 ? 8.645 -1.330 -1.441 1.00 93.44 95 THR A O 1
ATOM 774 N N . THR A 1 96 ? 8.360 -1.539 0.768 1.00 92.88 96 THR A N 1
ATOM 775 C CA . THR A 1 96 ? 9.532 -0.727 1.144 1.00 92.88 96 THR A CA 1
ATOM 776 C C . THR A 1 96 ? 10.840 -1.440 0.837 1.00 92.88 96 THR A C 1
ATOM 778 O O . THR A 1 96 ? 11.749 -0.824 0.289 1.00 92.88 96 THR A O 1
ATOM 781 N N . ALA A 1 97 ? 10.940 -2.737 1.134 1.00 93.31 97 ALA A N 1
ATOM 782 C CA . ALA A 1 97 ? 12.109 -3.528 0.763 1.00 93.31 97 ALA A CA 1
ATOM 783 C C . ALA A 1 97 ? 12.299 -3.559 -0.763 1.00 93.31 97 ALA A C 1
ATOM 785 O O . ALA A 1 97 ? 13.411 -3.352 -1.243 1.00 93.31 97 ALA A O 1
ATOM 786 N N . TRP A 1 98 ? 11.209 -3.736 -1.516 1.00 89.69 98 TRP A N 1
ATOM 787 C CA . TRP A 1 98 ? 11.216 -3.682 -2.978 1.00 89.69 98 TRP A CA 1
ATOM 788 C C . TRP A 1 98 ? 11.661 -2.314 -3.506 1.00 89.69 98 TRP A C 1
ATOM 790 O O . TRP A 1 98 ? 12.535 -2.235 -4.362 1.00 89.69 98 TRP A O 1
ATOM 800 N N . PHE A 1 99 ? 11.124 -1.228 -2.947 1.00 90.50 99 PHE A N 1
ATOM 801 C CA . PHE A 1 99 ? 11.529 0.135 -3.287 1.00 90.50 99 PHE A CA 1
ATOM 802 C C . PHE A 1 99 ? 13.027 0.369 -3.068 1.00 90.50 99 PHE A C 1
ATOM 804 O O . PHE A 1 99 ? 13.711 0.849 -3.966 1.00 90.50 99 PHE A O 1
ATOM 811 N N . LEU A 1 100 ? 13.553 -0.006 -1.897 1.00 91.19 100 LEU A N 1
ATOM 812 C CA . LEU A 1 100 ? 14.977 0.144 -1.593 1.00 91.19 100 LEU A CA 1
ATOM 813 C C . LEU A 1 100 ? 15.848 -0.686 -2.539 1.00 91.19 100 LEU A C 1
ATOM 815 O O . LEU A 1 100 ? 16.888 -0.205 -2.978 1.00 91.19 100 LEU A O 1
ATOM 819 N N . PHE A 1 101 ? 15.415 -1.902 -2.878 1.00 88.88 101 PHE A N 1
ATOM 820 C CA . PHE A 1 101 ? 16.095 -2.730 -3.868 1.00 88.88 101 PHE A CA 1
ATOM 821 C C . PHE A 1 101 ? 16.167 -2.025 -5.231 1.00 88.88 101 PHE A C 1
ATOM 823 O O . PHE A 1 101 ? 17.256 -1.908 -5.788 1.00 88.88 101 PHE A O 1
ATOM 830 N N . MET A 1 102 ? 15.051 -1.473 -5.717 1.00 85.12 102 MET A N 1
ATOM 831 C CA . MET A 1 102 ? 15.015 -0.709 -6.971 1.00 85.12 102 MET A CA 1
ATOM 832 C C . MET A 1 102 ? 15.885 0.555 -6.918 1.00 85.12 102 MET A C 1
ATOM 834 O O . MET A 1 102 ? 16.526 0.882 -7.904 1.00 85.12 102 MET A O 1
ATOM 838 N N . CYS A 1 103 ? 15.970 1.255 -5.782 1.00 83.31 103 CYS A N 1
ATOM 839 C CA . CYS A 1 103 ? 16.849 2.425 -5.657 1.00 83.31 103 CYS A CA 1
ATOM 840 C C . CYS A 1 103 ? 18.348 2.086 -5.667 1.00 83.31 103 CYS A C 1
ATOM 842 O O . CYS A 1 103 ? 19.156 2.949 -5.998 1.00 83.31 103 CYS A O 1
ATOM 844 N N . ILE A 1 104 ? 18.730 0.885 -5.223 1.00 86.19 104 ILE A N 1
ATOM 845 C CA . ILE A 1 104 ? 20.139 0.468 -5.134 1.00 86.19 104 ILE A CA 1
ATOM 846 C C . ILE A 1 104 ? 20.602 -0.195 -6.436 1.00 86.19 104 ILE A C 1
ATOM 848 O O . ILE A 1 104 ? 21.764 -0.038 -6.812 1.00 86.19 104 ILE A O 1
ATOM 852 N N . TYR A 1 105 ? 19.720 -0.957 -7.090 1.00 78.81 105 TYR A N 1
ATOM 853 C CA . TYR A 1 105 ? 20.073 -1.841 -8.206 1.00 78.81 105 TYR A CA 1
ATOM 854 C C . TYR A 1 105 ? 19.377 -1.521 -9.538 1.00 78.81 105 TYR A C 1
ATOM 856 O O . TYR A 1 105 ? 19.730 -2.146 -10.539 1.00 78.81 105 TYR A O 1
ATOM 864 N N . GLY A 1 106 ? 18.386 -0.625 -9.554 1.00 65.75 106 GLY A N 1
ATOM 865 C CA . GLY A 1 106 ? 17.678 -0.175 -10.761 1.00 65.75 106 GLY A CA 1
ATOM 866 C C . GLY A 1 106 ? 18.224 1.127 -11.326 1.00 65.75 106 GLY A C 1
ATOM 867 O O . GLY A 1 106 ? 17.852 1.425 -12.483 1.00 65.75 106 GLY A O 1
#

Radius of gyration: 16.3 Å; chains: 1; bounding box: 42×18×49 Å

pLDDT: mean 84.56, std 13.56, range [47.72, 98.0]